Protein AF-A0A1M5INC1-F1 (afdb_monomer_lite)

Radius of gyration: 18.31 Å; chains: 1; bounding box: 37×36×50 Å

Sequence (65 aa):
MKKESFNFTNFDPLDRSEMKRLMAGSGNIYCNTGGNTWPCYHATLTECTDICADIGSCEGCAQFP

Organism: NCBI:txid1194090

Structure (mmCIF, N/CA/C/O backbone):
data_AF-A0A1M5INC1-F1
#
_entry.id   AF-A0A1M5INC1-F1
#
loop_
_atom_site.group_PDB
_atom_site.id
_atom_site.type_symbol
_atom_site.label_atom_id
_atom_site.label_alt_id
_atom_site.label_comp_id
_atom_site.label_asym_id
_atom_site.label_entity_id
_atom_site.label_seq_id
_atom_site.pdbx_PDB_ins_code
_atom_site.Cartn_x
_atom_site.Cartn_y
_atom_site.Cartn_z
_atom_site.occupancy
_atom_site.B_iso_or_equiv
_atom_site.auth_seq_id
_atom_site.auth_comp_id
_atom_site.auth_asym_id
_atom_site.auth_atom_id
_atom_site.pdbx_PDB_model_num
ATOM 1 N N . MET A 1 1 ? -25.210 32.178 38.232 1.00 44.59 1 MET A N 1
ATOM 2 C CA . MET A 1 1 ? -24.368 31.289 37.402 1.00 44.59 1 MET A CA 1
ATOM 3 C C . MET A 1 1 ? -24.923 31.326 35.985 1.00 44.59 1 MET A C 1
ATOM 5 O O . MET A 1 1 ? -26.086 30.985 35.804 1.00 44.59 1 MET A O 1
ATOM 9 N N . LYS A 1 2 ? -24.167 31.877 35.025 1.00 43.94 2 LYS A N 1
ATOM 10 C CA . LYS A 1 2 ? -24.579 31.969 33.614 1.00 43.94 2 LYS A CA 1
ATOM 11 C C . LYS A 1 2 ? -24.564 30.557 33.014 1.00 43.94 2 LYS A C 1
ATOM 13 O O . LYS A 1 2 ? -23.581 29.849 33.184 1.00 43.94 2 LYS A O 1
ATOM 18 N N . LYS A 1 3 ? -25.660 30.145 32.372 1.00 49.28 3 LYS A N 1
ATOM 19 C CA . LYS A 1 3 ? -25.717 28.915 31.574 1.00 49.28 3 LYS A CA 1
ATOM 20 C C . LYS A 1 3 ? -25.130 29.247 30.206 1.00 49.28 3 LYS A C 1
ATOM 22 O O . LYS A 1 3 ? -25.757 29.973 29.442 1.00 49.28 3 LYS A O 1
ATOM 27 N N . GLU A 1 4 ? -23.918 28.784 29.939 1.00 52.16 4 GLU A N 1
ATOM 28 C CA . GLU A 1 4 ? -23.340 28.828 28.599 1.00 52.16 4 GLU A CA 1
ATOM 29 C C . GLU A 1 4 ? -23.931 27.663 27.805 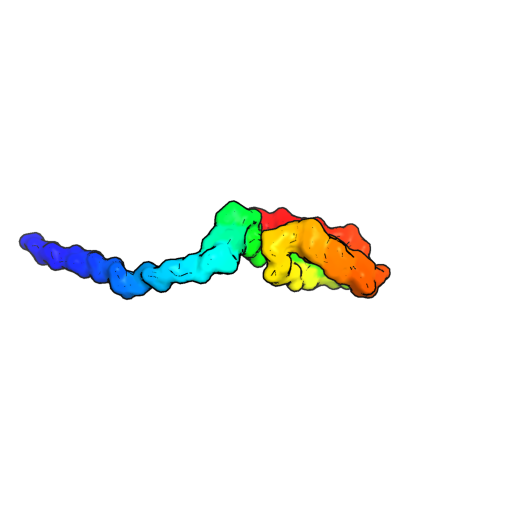1.00 52.16 4 GLU A C 1
ATOM 31 O O . GLU A 1 4 ? -23.678 26.492 28.086 1.00 52.16 4 GLU A O 1
ATOM 36 N N . SER A 1 5 ? -24.815 27.996 26.868 1.00 53.78 5 SER A N 1
ATOM 37 C CA . SER A 1 5 ? -25.371 27.047 25.914 1.00 53.78 5 SER A CA 1
ATOM 38 C C . SER A 1 5 ? -24.270 26.643 24.937 1.00 53.78 5 SER A C 1
ATOM 40 O O . SER A 1 5 ? -23.880 27.431 24.078 1.00 53.78 5 SER A O 1
ATOM 42 N N . PHE A 1 6 ? -23.767 25.416 25.064 1.00 55.38 6 PHE A N 1
ATOM 43 C CA . PHE A 1 6 ? -22.944 24.794 24.031 1.00 55.38 6 PHE A CA 1
ATOM 44 C C . PHE A 1 6 ? -23.800 24.599 22.775 1.00 55.38 6 PHE A C 1
ATOM 46 O O . PHE A 1 6 ? -24.743 23.808 22.760 1.00 55.38 6 PHE A O 1
ATOM 53 N N . ASN A 1 7 ? -23.500 25.377 21.738 1.00 42.06 7 ASN A N 1
ATOM 54 C CA . ASN A 1 7 ? -24.207 25.360 20.467 1.00 42.06 7 ASN A CA 1
ATOM 55 C C . ASN A 1 7 ? -23.634 24.227 19.594 1.00 42.06 7 ASN A C 1
ATOM 57 O O . ASN A 1 7 ? -22.602 24.395 18.951 1.00 42.06 7 ASN A O 1
ATOM 61 N N . PHE A 1 8 ? -24.273 23.052 19.603 1.00 49.44 8 PHE A N 1
ATOM 62 C CA . PHE A 1 8 ? -23.962 21.934 18.699 1.00 49.44 8 PHE A CA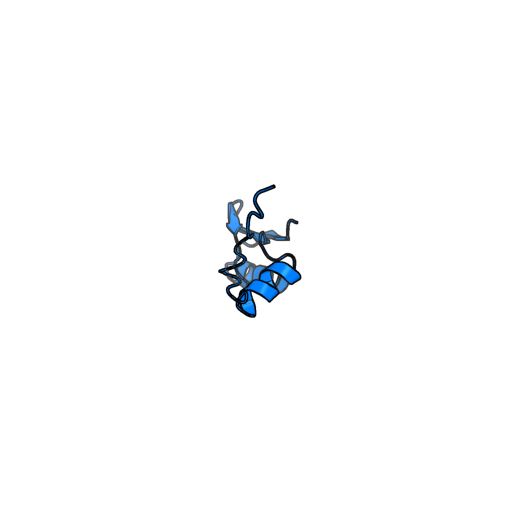 1
ATOM 63 C C . PHE A 1 8 ? -24.598 22.171 17.321 1.00 49.44 8 PHE A C 1
ATOM 65 O O . PHE A 1 8 ? -25.451 21.413 16.870 1.00 49.44 8 PHE A O 1
ATOM 72 N N . THR A 1 9 ? -24.229 23.254 16.645 1.00 55.19 9 THR A N 1
ATOM 73 C CA . THR A 1 9 ? -24.653 23.502 15.262 1.00 55.19 9 THR A CA 1
ATOM 74 C C . THR A 1 9 ? -23.457 23.320 14.349 1.00 55.19 9 THR A C 1
ATOM 76 O O . THR A 1 9 ? -22.652 24.237 14.223 1.00 55.19 9 THR A O 1
ATOM 79 N N . ASN A 1 10 ? -23.334 22.101 13.816 1.00 49.09 10 ASN A N 1
ATOM 80 C CA . ASN A 1 10 ? -22.758 21.691 12.522 1.00 49.09 10 ASN A CA 1
ATOM 81 C C . ASN A 1 10 ? -22.304 20.225 12.625 1.00 49.09 10 ASN A C 1
ATOM 83 O O . ASN A 1 10 ? -21.128 19.899 12.501 1.00 49.09 10 ASN A O 1
ATOM 87 N N . PHE A 1 11 ? -23.254 19.331 12.910 1.00 48.62 11 PHE A N 1
ATOM 88 C CA . PHE A 1 11 ? -23.086 17.917 12.586 1.00 48.62 11 PHE A CA 1
ATOM 89 C C . PHE A 1 11 ? -23.477 17.782 11.112 1.00 48.62 11 PHE A C 1
ATOM 91 O O . PHE A 1 11 ? -24.612 17.430 10.796 1.00 48.62 11 PHE A O 1
ATOM 98 N N . ASP A 1 12 ? -22.567 18.156 10.210 1.00 59.28 12 ASP A N 1
ATOM 99 C CA . ASP A 1 12 ? -22.669 17.676 8.835 1.00 59.28 12 ASP A CA 1
ATOM 100 C C . ASP A 1 12 ? -22.609 16.146 8.941 1.00 59.28 12 ASP A C 1
ATOM 102 O O . ASP A 1 12 ? -21.658 15.621 9.535 1.00 59.28 12 ASP A O 1
ATOM 106 N N . PRO A 1 13 ? -23.647 15.407 8.512 1.00 59.06 13 PRO A N 1
ATOM 107 C CA . PRO A 1 13 ? -23.577 13.962 8.520 1.00 59.06 13 PRO A CA 1
ATOM 108 C C . PRO A 1 13 ? -22.425 13.597 7.593 1.00 59.06 13 PRO A C 1
ATOM 110 O O . PRO A 1 13 ? -22.556 13.745 6.381 1.00 59.06 13 PRO A O 1
ATOM 113 N N . LEU A 1 14 ? -21.296 13.179 8.180 1.00 60.34 14 LEU A N 1
ATOM 114 C CA . LEU A 1 14 ? -20.142 12.657 7.453 1.00 60.34 14 LEU A CA 1
ATOM 115 C C . LEU A 1 14 ? -20.679 11.792 6.318 1.00 60.34 14 LEU A C 1
ATOM 117 O O . LEU A 1 14 ? -21.423 10.837 6.580 1.00 60.34 14 LEU A O 1
ATOM 121 N N . ASP A 1 15 ? -20.365 12.175 5.076 1.00 64.38 15 ASP A N 1
ATOM 122 C CA . ASP A 1 15 ? -20.844 11.453 3.903 1.00 64.38 15 ASP A CA 1
ATOM 123 C C . ASP A 1 15 ? -20.550 9.967 4.103 1.00 64.38 15 ASP A C 1
ATOM 125 O O . ASP A 1 15 ? -19.560 9.590 4.738 1.00 64.38 15 ASP A O 1
ATOM 129 N N . ARG A 1 16 ? -21.402 9.087 3.577 1.00 57.91 16 ARG A N 1
ATOM 130 C CA . ARG A 1 16 ? -21.223 7.641 3.756 1.00 57.91 16 ARG A CA 1
ATOM 131 C C . ARG A 1 16 ? -19.808 7.191 3.354 1.00 57.91 16 ARG A C 1
ATOM 133 O O . ARG A 1 16 ? -19.310 6.209 3.901 1.00 57.91 16 ARG A O 1
ATOM 140 N N . SER A 1 17 ? -19.159 7.905 2.436 1.00 53.69 17 SER A N 1
ATOM 141 C CA . SER A 1 17 ? -17.762 7.712 2.038 1.00 53.69 17 SER A CA 1
ATOM 142 C C . SER A 1 17 ? -16.760 8.197 3.094 1.00 53.69 17 SER A C 1
ATOM 144 O O . SER A 1 17 ? -15.772 7.512 3.336 1.00 53.69 17 SER A O 1
ATOM 146 N N . GLU A 1 18 ? -17.017 9.315 3.776 1.00 57.72 18 GLU A N 1
ATOM 147 C CA . GLU A 1 18 ? -16.196 9.811 4.891 1.00 57.72 18 GLU A CA 1
ATOM 148 C C . GLU A 1 18 ? -16.353 8.978 6.166 1.00 57.72 18 GLU A C 1
ATOM 150 O O . GLU A 1 18 ? -15.358 8.658 6.814 1.00 57.72 18 GLU A O 1
ATOM 155 N N . MET A 1 19 ? -17.569 8.524 6.493 1.00 62.50 19 MET A N 1
ATOM 156 C CA . MET A 1 19 ? -17.760 7.554 7.578 1.00 62.50 19 MET A CA 1
ATOM 157 C C . MET A 1 19 ? -17.045 6.240 7.277 1.00 62.50 19 MET A C 1
ATOM 159 O O . MET A 1 19 ? -16.442 5.662 8.174 1.00 62.50 19 MET A O 1
ATOM 163 N N . LYS A 1 20 ? -17.065 5.771 6.022 1.00 54.72 20 LYS A N 1
ATOM 164 C CA . LYS A 1 20 ? -16.276 4.601 5.615 1.00 54.72 20 LYS A CA 1
ATOM 165 C C . LYS A 1 20 ? -14.777 4.858 5.749 1.00 54.72 20 LYS A C 1
ATOM 167 O O . LYS A 1 20 ? -14.088 3.973 6.235 1.00 54.72 20 LYS A O 1
ATOM 172 N N . ARG A 1 21 ? -14.285 6.049 5.387 1.00 57.16 21 ARG A N 1
ATOM 173 C CA . ARG A 1 21 ? -12.874 6.435 5.573 1.00 57.16 21 ARG A CA 1
ATOM 174 C C . ARG A 1 21 ? -12.459 6.395 7.042 1.00 57.16 21 ARG A C 1
ATOM 176 O O . ARG A 1 21 ? -11.465 5.766 7.380 1.00 57.16 21 ARG A O 1
ATOM 183 N N . LEU A 1 22 ? -13.265 6.991 7.918 1.00 60.19 22 LEU A N 1
ATOM 184 C CA . LEU A 1 22 ? -13.012 7.025 9.361 1.00 60.19 22 LEU A CA 1
ATOM 185 C C . LEU A 1 22 ? -13.133 5.640 10.017 1.00 60.19 22 LEU A C 1
ATOM 187 O O . LEU A 1 22 ? -12.290 5.273 10.828 1.00 60.19 22 LEU A O 1
ATOM 191 N N . MET A 1 23 ? -14.151 4.852 9.654 1.00 56.91 23 MET A N 1
ATOM 192 C CA . MET A 1 23 ? -14.404 3.525 10.238 1.00 56.91 23 MET A CA 1
ATOM 193 C C . MET A 1 23 ? -13.454 2.441 9.716 1.00 56.91 23 MET A C 1
ATOM 195 O O . MET A 1 23 ? -13.203 1.468 10.421 1.00 56.91 23 MET A O 1
ATOM 199 N N . ALA A 1 24 ? -12.919 2.588 8.502 1.00 54.62 24 ALA A N 1
ATOM 200 C CA . ALA A 1 24 ? -11.940 1.662 7.933 1.00 54.62 24 ALA A CA 1
ATOM 201 C C . ALA A 1 24 ? -10.492 1.938 8.393 1.00 54.62 24 ALA A C 1
ATOM 203 O O . ALA A 1 24 ? -9.578 1.238 7.963 1.00 54.62 24 ALA A O 1
ATOM 204 N N . GLY A 1 25 ? -10.255 2.954 9.239 1.00 52.16 25 GLY A N 1
ATOM 205 C CA . GLY A 1 25 ? -8.894 3.430 9.529 1.00 52.16 25 GLY A CA 1
ATOM 206 C C . GLY A 1 25 ? -8.189 3.963 8.270 1.00 52.16 25 GLY A C 1
ATOM 207 O O . GLY A 1 25 ? -6.966 3.913 8.147 1.00 52.16 25 GLY A O 1
ATOM 208 N N . SER A 1 26 ? -8.960 4.404 7.274 1.00 57.00 26 SER A N 1
ATOM 209 C CA . SER A 1 26 ? -8.494 4.763 5.934 1.00 57.00 26 SER A CA 1
ATOM 2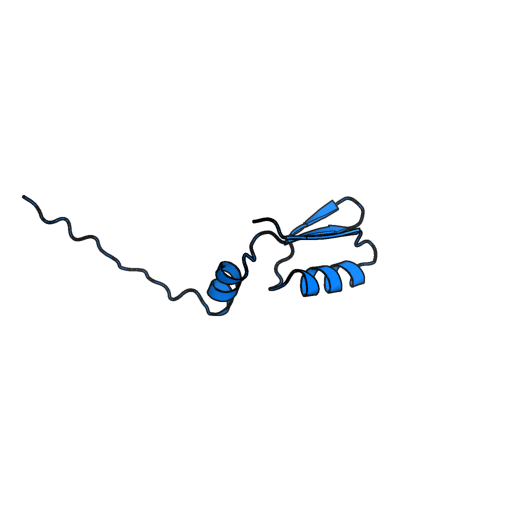10 C C . SER A 1 26 ? -8.199 6.255 5.860 1.00 57.00 26 SER A C 1
ATOM 212 O O . SER A 1 26 ? -9.024 7.049 5.411 1.00 57.00 26 SER A O 1
ATOM 214 N N . GLY A 1 27 ? -7.003 6.638 6.302 1.00 58.44 27 GLY A N 1
ATOM 215 C CA . GLY A 1 27 ? -6.454 7.976 6.054 1.00 58.44 27 GLY A CA 1
ATOM 216 C C . GLY A 1 27 ? -5.028 7.994 5.506 1.00 58.44 27 GLY A C 1
ATOM 217 O O . GLY A 1 27 ? -4.611 9.004 4.958 1.00 58.44 27 GLY A O 1
ATOM 218 N N . ASN A 1 28 ? -4.285 6.894 5.625 1.00 72.19 28 ASN A N 1
ATOM 219 C CA . ASN A 1 28 ? -2.835 6.895 5.444 1.00 72.19 28 ASN A CA 1
ATOM 220 C C . ASN A 1 28 ? -2.360 5.609 4.760 1.00 72.19 28 ASN A C 1
ATOM 222 O O . ASN A 1 28 ? -1.476 4.918 5.268 1.00 72.19 28 ASN A O 1
ATOM 226 N N . ILE A 1 29 ? -2.978 5.244 3.632 1.00 81.12 29 ILE A N 1
ATOM 227 C CA . ILE A 1 29 ? -2.391 4.211 2.778 1.00 81.12 29 ILE A CA 1
ATOM 228 C C . ILE A 1 29 ? -1.328 4.887 1.925 1.00 81.12 29 ILE A C 1
ATOM 230 O O . ILE A 1 29 ? -1.639 5.786 1.148 1.00 81.12 29 ILE A O 1
ATOM 234 N N . TYR A 1 30 ? -0.083 4.456 2.072 1.00 85.12 30 TYR A N 1
ATOM 235 C CA . TYR A 1 30 ? 1.029 4.924 1.259 1.00 85.12 30 TYR A CA 1
ATOM 236 C C . TYR A 1 30 ? 1.609 3.753 0.481 1.00 85.12 30 TYR A C 1
ATOM 238 O O . TYR A 1 30 ? 1.859 2.686 1.041 1.00 85.12 30 TYR A O 1
ATOM 246 N N . CYS A 1 31 ? 1.825 3.964 -0.808 1.00 87.81 31 CYS A N 1
ATOM 247 C CA . CYS A 1 31 ? 2.409 2.996 -1.717 1.00 87.81 31 CYS A CA 1
ATOM 248 C C . CYS A 1 31 ? 3.823 3.425 -2.091 1.00 87.81 31 CYS A C 1
ATOM 250 O O . CYS A 1 31 ? 4.047 4.593 -2.400 1.00 87.81 31 CYS A O 1
ATOM 252 N N . ASN A 1 32 ? 4.774 2.497 -2.059 1.00 86.44 32 ASN A N 1
ATOM 253 C CA . ASN A 1 32 ? 6.108 2.734 -2.590 1.00 86.44 32 ASN A CA 1
ATOM 254 C C . ASN A 1 32 ? 6.132 2.328 -4.067 1.00 86.44 32 ASN A C 1
ATOM 256 O O . ASN A 1 32 ? 5.884 1.169 -4.402 1.00 86.44 32 ASN A O 1
ATOM 260 N N . THR A 1 33 ? 6.439 3.294 -4.926 1.00 86.31 33 THR A N 1
ATOM 261 C CA . THR A 1 33 ? 6.563 3.116 -6.367 1.00 86.31 33 THR A CA 1
ATOM 262 C C . THR A 1 33 ? 7.930 3.622 -6.820 1.00 86.31 33 THR A C 1
ATOM 264 O O . THR A 1 33 ? 8.180 4.831 -6.830 1.00 86.31 33 THR A O 1
ATOM 267 N N . GLY A 1 34 ? 8.829 2.706 -7.190 1.00 83.69 34 GLY A N 1
ATOM 268 C CA . GLY A 1 34 ? 10.172 3.041 -7.679 1.00 83.69 34 GLY A CA 1
ATOM 269 C C . GLY A 1 34 ? 11.004 3.862 -6.686 1.00 83.69 34 GLY A C 1
ATOM 270 O O . GLY A 1 34 ? 11.652 4.829 -7.087 1.00 83.69 34 GLY A O 1
ATOM 271 N N . GLY A 1 35 ? 10.927 3.534 -5.392 1.00 83.75 35 GLY A N 1
ATOM 272 C CA . GLY A 1 35 ? 11.618 4.247 -4.313 1.00 83.75 35 GLY A CA 1
ATOM 273 C C . GLY A 1 35 ? 10.939 5.542 -3.855 1.00 83.75 35 GLY A C 1
ATOM 274 O O . GLY A 1 35 ? 11.506 6.263 -3.035 1.00 83.75 35 GLY A O 1
ATOM 275 N N . ASN A 1 36 ? 9.745 5.853 -4.369 1.00 85.19 36 ASN A N 1
ATOM 276 C CA . ASN A 1 36 ? 8.975 7.038 -3.997 1.00 85.19 36 ASN A CA 1
ATOM 277 C C . ASN A 1 36 ? 7.682 6.649 -3.288 1.00 85.19 36 ASN A C 1
ATOM 279 O O . ASN A 1 36 ? 6.952 5.776 -3.749 1.00 85.19 36 ASN A O 1
ATOM 283 N N . THR A 1 37 ? 7.363 7.347 -2.203 1.00 85.31 37 THR A N 1
ATOM 284 C CA . THR A 1 37 ? 6.152 7.101 -1.418 1.00 85.31 37 THR A CA 1
ATOM 285 C C . THR A 1 37 ? 5.002 7.984 -1.904 1.00 85.31 37 THR A C 1
ATOM 287 O O . THR A 1 37 ? 5.104 9.210 -1.861 1.00 85.31 37 THR A O 1
ATOM 290 N N . TRP A 1 38 ? 3.890 7.371 -2.309 1.00 83.38 38 TRP A N 1
ATOM 291 C CA . TRP A 1 38 ? 2.696 8.045 -2.820 1.00 83.38 38 TRP A CA 1
ATOM 292 C C . TRP A 1 38 ? 1.481 7.761 -1.935 1.00 83.38 38 TRP A C 1
ATOM 294 O O . TRP A 1 38 ? 1.225 6.598 -1.617 1.00 83.38 38 TRP A O 1
ATOM 304 N N . PRO A 1 39 ? 0.708 8.783 -1.538 1.00 81.62 39 PRO A N 1
ATOM 305 C CA . PRO A 1 39 ? -0.547 8.565 -0.835 1.00 81.62 39 PRO A CA 1
ATOM 306 C C . PRO A 1 39 ? -1.578 7.940 -1.779 1.00 81.62 39 PRO A C 1
ATOM 308 O O . PRO A 1 39 ? -1.727 8.358 -2.928 1.00 81.62 39 PRO A O 1
ATOM 311 N N . CYS A 1 40 ? -2.318 6.961 -1.276 1.00 81.50 40 CYS A N 1
ATOM 312 C CA . CYS A 1 40 ? -3.418 6.333 -1.980 1.00 81.50 40 CYS A CA 1
ATOM 313 C C . CYS A 1 40 ? -4.755 6.696 -1.327 1.00 81.50 40 CYS A C 1
ATOM 315 O O . CYS A 1 40 ? -4.938 6.579 -0.116 1.00 81.50 40 CYS A O 1
ATOM 317 N N . TYR A 1 41 ? -5.704 7.122 -2.160 1.00 76.38 41 TYR A N 1
ATOM 318 C CA . TYR A 1 41 ? -6.996 7.665 -1.730 1.00 76.38 41 TYR A CA 1
ATOM 319 C C . TYR A 1 41 ? -8.162 6.672 -1.855 1.00 76.38 41 TYR A C 1
ATOM 321 O O . TYR A 1 41 ? -9.324 7.068 -1.70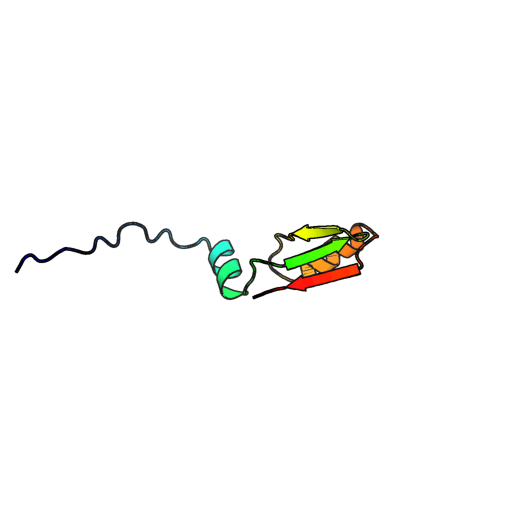9 1.00 76.38 41 TYR A O 1
ATOM 329 N N . HIS A 1 42 ? -7.867 5.401 -2.142 1.00 81.44 42 HIS A N 1
ATOM 330 C CA . HIS A 1 42 ? -8.871 4.344 -2.249 1.00 81.44 42 HIS A CA 1
ATOM 331 C C . HIS A 1 42 ? -9.333 3.853 -0.877 1.00 81.44 42 HIS A C 1
ATOM 333 O O . HIS A 1 42 ? -8.715 4.122 0.153 1.00 81.44 42 HIS A O 1
ATOM 339 N N . ALA A 1 43 ? -10.476 3.165 -0.860 1.00 72.25 43 ALA A N 1
ATOM 340 C CA . ALA A 1 43 ? -11.133 2.785 0.383 1.00 72.25 43 ALA A CA 1
ATOM 341 C C . ALA A 1 43 ? -10.360 1.700 1.146 1.00 72.25 43 ALA A C 1
ATOM 343 O O . ALA A 1 43 ? -10.429 1.665 2.376 1.00 72.25 43 ALA A O 1
ATOM 344 N N . THR A 1 44 ? -9.631 0.838 0.431 1.00 79.88 44 THR A N 1
ATOM 345 C CA . THR A 1 44 ? -8.941 -0.324 0.997 1.00 79.88 44 THR A CA 1
ATOM 346 C C . THR A 1 44 ? -7.480 -0.426 0.558 1.00 79.88 44 THR A C 1
ATOM 348 O O . THR A 1 44 ? -7.105 -0.005 -0.537 1.00 79.88 44 THR A O 1
ATOM 351 N N . LEU A 1 45 ? -6.651 -1.056 1.402 1.00 79.50 45 LEU A N 1
ATOM 352 C CA . LEU A 1 45 ? -5.253 -1.371 1.083 1.00 79.50 45 LEU A CA 1
ATOM 353 C C . LEU A 1 45 ? -5.129 -2.224 -0.188 1.00 79.50 45 LEU A C 1
ATOM 355 O O . LEU A 1 45 ? -4.209 -2.026 -0.979 1.00 79.50 45 LEU A O 1
ATOM 359 N N . THR A 1 46 ? -6.064 -3.154 -0.392 1.00 83.12 46 THR A N 1
ATOM 360 C CA . THR A 1 46 ? -6.097 -4.032 -1.565 1.00 83.12 46 THR A CA 1
ATOM 361 C C . THR A 1 46 ? -6.292 -3.240 -2.852 1.00 83.12 46 THR A C 1
ATOM 363 O O . THR A 1 46 ? -5.501 -3.415 -3.768 1.00 83.12 46 THR A O 1
ATOM 366 N N . GLU A 1 47 ? -7.257 -2.314 -2.904 1.00 84.50 47 GLU A 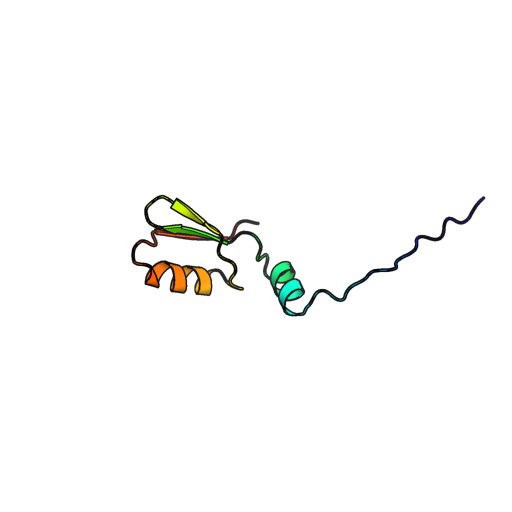N 1
ATOM 367 C CA . GLU A 1 47 ? -7.449 -1.444 -4.078 1.00 84.50 47 GLU A CA 1
ATOM 368 C C . GLU A 1 47 ? -6.211 -0.589 -4.364 1.00 84.50 47 GLU A C 1
ATOM 370 O O . GLU A 1 47 ? -5.796 -0.460 -5.511 1.00 84.50 47 GLU A O 1
ATOM 375 N N . CYS A 1 48 ? -5.583 -0.043 -3.320 1.00 84.75 48 CYS A N 1
ATOM 376 C CA . CYS A 1 48 ? -4.347 0.721 -3.471 1.00 84.75 48 CYS A CA 1
ATOM 377 C C . CYS A 1 48 ? -3.198 -0.117 -4.032 1.00 84.75 48 CYS A C 1
ATOM 379 O O . CYS A 1 48 ? -2.439 0.363 -4.870 1.00 84.75 48 CYS A O 1
ATOM 381 N N . THR A 1 49 ? -3.079 -1.365 -3.581 1.00 85.44 49 THR A N 1
ATOM 382 C CA . THR A 1 49 ? -2.032 -2.287 -4.032 1.00 85.44 49 THR A CA 1
ATOM 383 C C . THR A 1 49 ? -2.261 -2.717 -5.478 1.00 85.44 49 THR A C 1
ATOM 385 O O . THR A 1 49 ? -1.304 -2.758 -6.244 1.00 85.44 49 THR A O 1
ATOM 388 N N . ASP A 1 50 ? -3.513 -2.974 -5.866 1.00 87.31 50 ASP A N 1
ATOM 389 C CA . ASP A 1 50 ? -3.894 -3.366 -7.229 1.00 87.31 50 ASP A CA 1
ATOM 390 C C . ASP A 1 50 ? -3.565 -2.253 -8.239 1.00 87.31 50 ASP A C 1
ATOM 392 O O . ASP A 1 50 ? -2.874 -2.474 -9.230 1.00 87.31 50 ASP A O 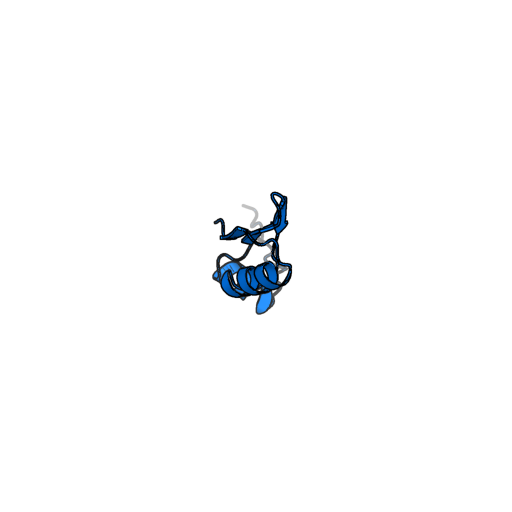1
ATOM 396 N N . ILE A 1 51 ? -3.937 -1.011 -7.909 1.00 83.81 51 ILE A N 1
ATOM 397 C CA . ILE A 1 51 ? -3.632 0.171 -8.729 1.00 83.81 51 ILE A CA 1
ATOM 398 C C . ILE A 1 51 ? -2.132 0.432 -8.775 1.00 83.81 51 ILE A C 1
ATOM 400 O O . ILE A 1 51 ? -1.585 0.750 -9.826 1.00 83.81 51 ILE A O 1
ATOM 404 N N . CYS A 1 52 ? -1.451 0.304 -7.639 1.00 84.44 52 CYS A N 1
ATOM 405 C CA . CYS A 1 52 ? -0.010 0.475 -7.583 1.00 84.44 52 CYS A CA 1
ATOM 406 C C . CYS A 1 52 ? 0.693 -0.548 -8.490 1.00 84.44 52 CYS A C 1
ATOM 408 O O . CYS A 1 52 ? 1.587 -0.168 -9.251 1.00 84.44 52 CYS A O 1
ATOM 410 N N . ALA A 1 53 ? 0.262 -1.816 -8.475 1.00 85.75 53 ALA A N 1
ATOM 411 C CA . ALA A 1 53 ? 0.812 -2.878 -9.315 1.00 85.75 53 ALA A CA 1
ATOM 412 C C . ALA A 1 53 ? 0.652 -2.598 -10.822 1.00 85.75 53 ALA A C 1
ATOM 414 O O . ALA A 1 53 ? 1.566 -2.912 -11.585 1.00 85.75 53 ALA A O 1
ATOM 415 N N . ASP A 1 54 ? -0.435 -1.939 -11.238 1.00 84.75 54 ASP A N 1
ATOM 416 C CA . ASP A 1 54 ? -0.670 -1.537 -12.636 1.00 84.75 54 ASP A CA 1
ATOM 417 C C . ASP A 1 54 ? 0.365 -0.511 -13.147 1.00 84.75 54 ASP A C 1
ATOM 419 O O . ASP A 1 54 ? 0.741 -0.508 -14.318 1.00 84.75 54 ASP A O 1
ATOM 423 N N . ILE A 1 55 ? 0.931 0.306 -12.248 1.00 76.81 55 ILE A N 1
ATOM 424 C CA . ILE A 1 55 ? 1.964 1.312 -12.567 1.00 76.81 55 ILE A CA 1
ATOM 425 C C . ILE A 1 55 ? 3.344 0.647 -12.807 1.00 76.81 55 ILE A C 1
ATOM 427 O O . ILE A 1 55 ? 4.287 1.284 -13.277 1.00 76.81 55 ILE A O 1
ATOM 431 N N . GLY A 1 56 ? 3.490 -0.651 -12.509 1.00 68.69 56 GLY A N 1
ATOM 432 C CA . GLY A 1 56 ? 4.648 -1.472 -12.887 1.00 68.69 56 GLY A CA 1
ATOM 433 C C . GLY A 1 56 ? 5.911 -1.298 -12.033 1.00 68.69 56 GLY A C 1
ATOM 434 O O . GLY A 1 56 ? 6.884 -2.016 -12.237 1.00 68.69 56 GLY A O 1
ATOM 435 N N . SER A 1 57 ? 5.919 -0.378 -11.064 1.00 82.38 57 SER A N 1
ATOM 436 C CA . SER A 1 57 ? 7.036 -0.174 -10.118 1.00 82.38 57 SER A CA 1
ATOM 437 C C . SER A 1 57 ? 6.610 -0.272 -8.652 1.00 82.38 57 SER A C 1
ATOM 439 O O . SER A 1 57 ? 7.280 0.284 -7.784 1.00 82.38 57 SER A O 1
ATOM 441 N N . CYS A 1 58 ? 5.485 -0.932 -8.372 1.00 82.75 58 CYS A N 1
ATOM 442 C CA . CYS A 1 58 ? 4.982 -1.068 -7.011 1.00 82.75 58 CYS A CA 1
ATOM 443 C C . CYS A 1 58 ? 5.837 -2.020 -6.182 1.00 82.75 58 CYS A C 1
ATOM 445 O O . CYS A 1 58 ? 5.901 -3.212 -6.475 1.00 82.75 58 CYS A O 1
ATOM 447 N N . GLU A 1 59 ? 6.426 -1.515 -5.107 1.00 86.88 59 GLU A N 1
ATOM 448 C CA . GLU A 1 59 ? 7.119 -2.337 -4.111 1.00 86.88 59 GLU A CA 1
ATOM 449 C C . GLU A 1 59 ? 6.187 -2.761 -2.966 1.00 86.88 59 GLU A C 1
ATOM 451 O O . GLU A 1 59 ? 6.499 -3.674 -2.203 1.00 86.88 59 GLU A O 1
ATOM 456 N N . GLY A 1 60 ? 5.018 -2.122 -2.864 1.00 84.94 60 GLY A N 1
ATOM 457 C CA . GLY A 1 60 ? 3.963 -2.463 -1.918 1.00 84.94 60 GLY A CA 1
ATOM 458 C C . GLY A 1 60 ? 3.282 -1.231 -1.336 1.00 84.94 60 GLY A C 1
ATOM 459 O O . GLY A 1 60 ? 3.810 -0.119 -1.384 1.00 84.94 60 GLY A O 1
ATOM 460 N N . CYS A 1 61 ? 2.101 -1.441 -0.761 1.00 86.69 61 CYS A N 1
ATOM 461 C CA . CYS A 1 61 ? 1.370 -0.419 -0.023 1.00 86.69 61 CYS A CA 1
ATOM 462 C C . CYS A 1 61 ? 1.252 -0.813 1.448 1.00 86.69 61 CYS A C 1
ATOM 464 O O . CYS A 1 61 ? 1.129 -1.992 1.780 1.00 86.69 61 CYS A O 1
ATOM 466 N N . ALA A 1 62 ? 1.251 0.180 2.331 1.00 83.19 62 ALA A N 1
ATOM 467 C CA . ALA A 1 62 ? 1.041 0.001 3.760 1.00 83.19 62 ALA A CA 1
ATOM 468 C C . ALA A 1 62 ? 0.003 1.004 4.266 1.00 83.19 62 ALA A C 1
ATOM 470 O O . ALA A 1 62 ? -0.009 2.160 3.845 1.00 83.19 62 ALA A O 1
ATOM 471 N N . GLN A 1 63 ? -0.862 0.553 5.172 1.00 75.50 63 GLN A N 1
ATOM 472 C CA . GLN A 1 63 ? -1.814 1.395 5.889 1.00 75.50 63 GLN A CA 1
ATOM 473 C C . GLN A 1 63 ? -1.251 1.696 7.277 1.00 75.50 63 GLN A C 1
ATOM 475 O O . GLN A 1 63 ? -0.932 0.768 8.022 1.00 75.50 63 GLN A O 1
ATOM 480 N N . PHE A 1 64 ? -1.131 2.976 7.619 1.00 67.44 64 PHE A N 1
ATOM 481 C CA . PHE A 1 64 ? -0.700 3.414 8.947 1.00 67.44 64 PHE A CA 1
ATOM 482 C C . PHE A 1 64 ? -1.905 3.907 9.767 1.00 67.44 64 PHE A C 1
ATOM 484 O O . PHE A 1 64 ? -2.827 4.472 9.168 1.00 67.44 64 PHE A O 1
ATOM 491 N N . PRO A 1 65 ? -1.917 3.666 11.094 1.00 59.34 65 PRO A N 1
ATOM 492 C CA . PRO A 1 65 ? -2.969 4.150 11.988 1.00 59.34 65 PRO A CA 1
ATOM 493 C C . PRO A 1 65 ? -3.019 5.680 12.087 1.00 59.34 65 PRO A C 1
ATOM 495 O O . PRO A 1 65 ? -1.997 6.346 11.793 1.00 59.34 65 PRO A O 1
#

Secondary structure (DSSP, 8-state):
---------------HHHHHHHHTTTT-EEEEETTEEEEE-SSSHHHHHHHHHHTS-EEEEEE--

Foldseek 3Di:
DDDDDPDPPDPPPQPPLRVLCVVLLNDAKWWQFQNDIDGDDDSDLVVVQVVSVVVVRTPGIDRDD

pLDDT: mean 70.17, std 14.52, range [42.06, 87.81]